Protein AF-A0A5N6QTT2-F1 (afdb_monomer)

Radius of gyration: 34.39 Å; Cα contacts (8 Å, |Δi|>4): 17; chains: 1; bounding box: 45×62×114 Å

pLDDT: mean 70.56, std 20.59, range [33.88, 98.0]

Structure (mmCIF, N/CA/C/O backbone):
data_AF-A0A5N6QTT2-F1
#
_entry.id   AF-A0A5N6QTT2-F1
#
loop_
_atom_site.group_PDB
_atom_site.id
_atom_site.type_symbol
_atom_site.label_atom_id
_atom_site.label_alt_id
_atom_site.label_comp_id
_atom_site.label_asym_id
_atom_site.label_entity_id
_atom_site.label_seq_id
_atom_site.pdbx_PDB_ins_code
_atom_site.Cartn_x
_atom_site.Cartn_y
_atom_site.Cartn_z
_atom_site.occupancy
_atom_site.B_iso_or_equiv
_atom_site.auth_seq_id
_atom_site.auth_comp_id
_atom_site.auth_asym_id
_atom_site.auth_atom_id
_atom_site.pdbx_PDB_model_num
ATOM 1 N N . MET A 1 1 ? -11.033 -33.498 66.976 1.00 39.38 1 MET A N 1
ATOM 2 C CA . MET A 1 1 ? -11.629 -33.386 65.627 1.00 39.38 1 MET A CA 1
ATOM 3 C C . MET A 1 1 ? -11.445 -31.957 65.122 1.00 39.38 1 MET A C 1
ATOM 5 O O . MET A 1 1 ? -12.351 -31.154 65.263 1.00 39.38 1 MET A O 1
ATOM 9 N N . LEU A 1 2 ? -10.260 -31.606 64.618 1.00 41.97 2 LEU A N 1
ATOM 10 C CA . LEU A 1 2 ? -9.982 -30.290 64.022 1.00 41.97 2 LEU A CA 1
ATOM 11 C C . LEU A 1 2 ? -8.971 -30.479 62.881 1.00 41.97 2 LEU A C 1
ATOM 13 O O . LEU A 1 2 ? -7.801 -30.156 63.014 1.00 41.97 2 LEU A O 1
ATOM 17 N N . GLU A 1 3 ? -9.439 -31.056 61.777 1.00 47.91 3 GLU A N 1
ATOM 18 C CA . GLU A 1 3 ? -8.685 -31.243 60.530 1.00 47.91 3 GLU A CA 1
ATOM 19 C C . GLU A 1 3 ? -9.528 -30.670 59.383 1.00 47.91 3 GLU A C 1
ATOM 21 O O . GLU A 1 3 ? -10.219 -31.397 58.679 1.00 47.91 3 GLU A O 1
ATOM 26 N N . TRP A 1 4 ? -9.547 -29.343 59.243 1.00 56.06 4 TRP A N 1
ATOM 27 C CA . TRP A 1 4 ? -9.933 -28.660 58.002 1.00 56.06 4 TRP A CA 1
ATOM 28 C C . TRP A 1 4 ? -9.525 -27.187 58.103 1.00 56.06 4 TRP A C 1
ATOM 30 O O . TRP A 1 4 ? -10.094 -26.474 58.921 1.00 56.06 4 TRP A O 1
ATOM 40 N N . CYS A 1 5 ? -8.550 -26.747 57.289 1.00 54.75 5 CYS A N 1
ATOM 41 C CA . CYS A 1 5 ? -8.407 -25.373 56.734 1.00 54.75 5 CYS A CA 1
ATOM 42 C C . CYS A 1 5 ? -6.963 -24.926 56.402 1.00 54.75 5 CYS A C 1
ATOM 44 O O . CYS A 1 5 ? -6.676 -23.731 56.426 1.00 54.75 5 CYS A O 1
ATOM 46 N N . LEU A 1 6 ? -6.041 -25.814 56.005 1.00 51.00 6 LEU A N 1
ATOM 47 C CA . LEU A 1 6 ? -4.681 -25.393 55.593 1.00 51.00 6 LEU A CA 1
ATOM 48 C C . LEU A 1 6 ? -4.250 -25.853 54.183 1.00 51.00 6 LEU A C 1
ATOM 50 O O . LEU A 1 6 ? -3.061 -25.960 53.902 1.00 51.00 6 LEU A O 1
ATOM 54 N N . GLY A 1 7 ? -5.197 -26.067 53.258 1.00 58.69 7 GLY A N 1
ATOM 55 C CA . GLY A 1 7 ? -4.914 -26.691 51.951 1.00 58.69 7 GLY A CA 1
ATOM 56 C C . GLY A 1 7 ? -5.012 -25.834 50.675 1.00 58.69 7 GLY A C 1
ATOM 57 O O . GLY A 1 7 ? -4.595 -26.305 49.627 1.00 58.69 7 GLY A O 1
ATOM 58 N N . ALA A 1 8 ? -5.537 -24.600 50.690 1.00 55.19 8 ALA A N 1
ATOM 59 C CA . ALA A 1 8 ? -5.948 -23.930 49.431 1.00 55.19 8 ALA A CA 1
ATOM 60 C C . ALA A 1 8 ? -5.122 -22.695 48.998 1.00 55.19 8 ALA A C 1
ATOM 62 O O . ALA A 1 8 ? -5.264 -22.216 47.870 1.00 55.19 8 ALA A O 1
ATOM 63 N N . ARG A 1 9 ? -4.261 -22.142 49.866 1.00 54.34 9 ARG A N 1
ATOM 64 C CA . ARG A 1 9 ? -3.469 -20.930 49.545 1.00 54.34 9 ARG A CA 1
ATOM 65 C C . ARG A 1 9 ? -2.069 -21.234 48.995 1.00 54.34 9 ARG A C 1
ATOM 67 O O . ARG A 1 9 ? -1.580 -20.479 48.162 1.00 54.34 9 ARG A O 1
ATOM 74 N N . ARG A 1 10 ? -1.459 -22.361 49.384 1.00 54.22 10 ARG A N 1
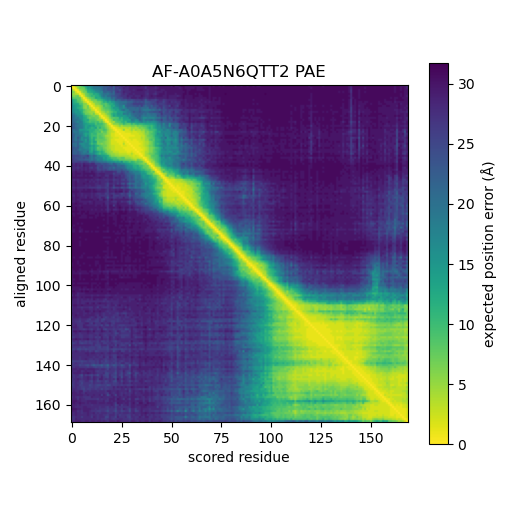ATOM 75 C CA . ARG A 1 10 ? -0.087 -22.732 48.977 1.00 54.22 10 ARG A CA 1
ATOM 76 C C . ARG A 1 10 ? 0.022 -23.214 47.521 1.00 54.22 10 ARG A C 1
ATOM 78 O O . ARG A 1 10 ? 1.033 -22.954 46.880 1.00 54.22 10 ARG A O 1
ATOM 85 N N . LEU A 1 11 ? -1.032 -23.809 46.953 1.00 53.88 11 LEU A N 1
ATOM 86 C CA . LEU A 1 11 ? -1.026 -24.295 45.562 1.00 53.88 11 LEU A CA 1
ATOM 87 C C . LEU A 1 11 ? -0.927 -23.175 44.508 1.00 53.88 11 LEU A C 1
ATOM 89 O O . LEU A 1 11 ? -0.248 -23.343 43.499 1.00 53.88 11 LEU A O 1
ATOM 93 N N . ARG A 1 12 ? -1.522 -21.999 44.754 1.00 57.84 12 ARG A N 1
ATOM 94 C CA . ARG A 1 12 ? -1.483 -20.872 43.798 1.00 57.84 12 ARG A CA 1
ATOM 95 C C . ARG A 1 12 ? -0.109 -20.203 43.688 1.00 57.84 12 ARG A C 1
ATOM 97 O O . ARG A 1 12 ? 0.222 -19.670 42.632 1.00 57.84 12 ARG A O 1
ATOM 104 N N . GLN A 1 13 ? 0.702 -20.241 44.747 1.00 56.16 13 GLN A N 1
ATOM 105 C CA . GLN A 1 13 ? 2.081 -19.739 44.707 1.00 56.16 13 GLN A CA 1
ATOM 106 C C . GLN A 1 13 ? 3.030 -20.712 43.993 1.00 56.16 13 GLN A C 1
ATOM 108 O O . GLN A 1 13 ? 3.893 -20.263 43.244 1.00 56.16 13 GLN A O 1
ATOM 113 N N . ILE A 1 14 ? 2.821 -22.024 44.150 1.00 56.72 14 ILE A N 1
ATOM 114 C CA . ILE A 1 14 ? 3.634 -23.071 43.504 1.00 56.72 14 ILE A CA 1
ATOM 115 C C . ILE A 1 14 ? 3.408 -23.101 41.980 1.00 56.72 14 ILE A C 1
ATOM 117 O O . ILE A 1 14 ? 4.336 -23.344 41.212 1.00 56.72 14 ILE A O 1
ATOM 121 N N . GLN A 1 15 ? 2.204 -22.762 41.514 1.00 56.62 15 GLN A N 1
ATOM 122 C CA . GLN A 1 15 ? 1.884 -22.739 40.083 1.00 56.62 15 GLN A CA 1
ATOM 123 C C . GLN A 1 15 ? 2.662 -21.657 39.300 1.00 56.62 15 GLN A C 1
ATOM 125 O O . GLN A 1 15 ? 3.018 -21.871 38.144 1.00 56.62 15 GLN A O 1
ATOM 130 N N . ARG A 1 16 ? 2.996 -20.513 39.921 1.00 55.38 16 ARG A N 1
ATOM 131 C CA . ARG A 1 16 ? 3.759 -19.430 39.261 1.00 55.38 16 ARG A CA 1
ATOM 132 C C . ARG A 1 16 ? 5.255 -19.740 39.138 1.00 55.38 16 ARG A C 1
ATOM 134 O O . ARG A 1 16 ? 5.882 -19.330 38.165 1.00 55.38 16 ARG A O 1
ATOM 141 N N . THR A 1 17 ? 5.830 -20.479 40.086 1.00 50.75 17 THR A N 1
ATOM 142 C CA . THR A 1 17 ? 7.234 -20.926 40.030 1.00 50.75 17 THR A CA 1
ATOM 143 C C . THR A 1 17 ? 7.426 -22.161 39.144 1.00 50.75 17 THR A C 1
ATOM 145 O O . THR A 1 17 ? 8.484 -22.298 38.530 1.00 50.75 17 THR A O 1
ATOM 148 N N . ALA A 1 18 ? 6.398 -23.003 38.985 1.00 55.44 18 ALA A N 1
ATOM 149 C CA . ALA A 1 18 ? 6.426 -24.163 38.090 1.00 55.44 18 ALA A CA 1
ATOM 150 C C . ALA A 1 18 ? 6.485 -23.781 36.594 1.00 55.44 18 ALA A C 1
ATOM 152 O O . ALA A 1 18 ? 7.203 -24.425 35.830 1.00 55.44 18 ALA A O 1
ATOM 153 N N . CYS A 1 19 ? 5.824 -22.697 36.167 1.00 57.94 19 CYS A N 1
ATOM 154 C CA . CYS A 1 19 ? 5.893 -22.234 34.770 1.00 57.94 19 CYS A CA 1
ATOM 155 C C . CYS A 1 19 ? 7.266 -21.649 34.391 1.00 57.94 19 CYS A C 1
ATOM 157 O O . CYS A 1 19 ? 7.717 -21.793 33.258 1.00 57.94 19 CYS A O 1
ATOM 159 N N . ARG A 1 20 ? 7.964 -21.008 35.341 1.00 65.06 20 ARG A N 1
ATOM 160 C CA . ARG A 1 20 ? 9.306 -20.468 35.082 1.00 65.06 20 ARG A CA 1
ATOM 161 C C . ARG A 1 20 ? 10.324 -21.593 34.921 1.00 65.06 20 ARG A C 1
ATOM 163 O O . ARG A 1 20 ? 11.099 -21.564 33.978 1.00 65.06 20 ARG A O 1
ATOM 170 N N . ASN A 1 21 ? 10.285 -22.609 35.781 1.00 66.38 21 ASN A N 1
ATOM 171 C CA . ASN A 1 21 ? 11.228 -23.723 35.684 1.00 66.38 21 ASN A CA 1
ATOM 172 C C . ASN A 1 21 ? 10.946 -24.617 34.467 1.00 66.38 21 ASN A C 1
ATOM 174 O O . ASN A 1 21 ? 11.890 -25.058 33.822 1.00 66.38 21 ASN A O 1
ATOM 178 N N . THR A 1 22 ? 9.680 -24.837 34.096 1.00 73.44 22 THR A N 1
ATOM 179 C CA . THR A 1 22 ? 9.330 -25.637 32.904 1.00 73.44 22 THR A CA 1
ATOM 180 C C . THR A 1 22 ? 9.843 -25.019 31.606 1.00 73.44 22 THR A C 1
ATOM 182 O O . THR A 1 22 ? 10.357 -25.756 30.773 1.00 73.44 22 THR A O 1
ATOM 185 N N . LEU A 1 23 ? 9.812 -23.691 31.447 1.00 82.38 23 LEU A N 1
ATOM 186 C CA . LEU A 1 23 ? 10.387 -23.026 30.270 1.00 82.38 23 LEU A CA 1
ATOM 187 C C . LEU A 1 23 ? 11.912 -23.232 30.171 1.00 82.38 23 LEU A C 1
ATOM 189 O O . LEU A 1 23 ? 12.435 -23.495 29.090 1.00 82.38 23 LEU A O 1
ATOM 193 N N . TRP A 1 24 ? 12.621 -23.162 31.302 1.00 89.00 24 TRP A N 1
ATOM 194 C CA . TRP A 1 24 ? 14.063 -23.427 31.358 1.00 89.00 24 TRP A CA 1
ATOM 195 C C . TRP A 1 24 ? 14.384 -24.895 31.057 1.00 89.00 24 TRP A C 1
ATOM 197 O O . TRP A 1 24 ? 15.301 -25.163 30.286 1.00 89.00 24 TRP A O 1
ATOM 207 N N . PHE A 1 25 ? 13.599 -25.837 31.590 1.00 87.94 25 PHE A N 1
ATOM 208 C CA . PHE A 1 25 ? 13.739 -27.261 31.273 1.00 87.94 25 PHE A CA 1
ATOM 209 C C . PHE A 1 25 ? 13.443 -27.565 29.799 1.00 87.94 25 PHE A C 1
ATOM 211 O O . PHE A 1 25 ? 14.189 -28.323 29.188 1.00 87.94 25 PHE A O 1
ATOM 218 N N . LEU A 1 26 ? 12.411 -26.957 29.203 1.00 87.81 26 LEU A N 1
ATOM 219 C CA . LEU A 1 26 ? 12.088 -27.127 27.780 1.00 87.81 26 LEU A CA 1
ATOM 220 C C . LEU A 1 26 ? 13.177 -26.543 26.874 1.00 87.81 26 LEU A C 1
ATOM 222 O O . LEU A 1 26 ? 13.533 -27.164 25.878 1.00 87.81 26 LEU A O 1
ATOM 226 N N . SER A 1 27 ? 13.746 -25.393 27.240 1.00 84.06 27 SER A N 1
ATOM 227 C CA . SER A 1 27 ? 14.872 -24.784 26.522 1.00 84.06 27 SER A CA 1
ATOM 228 C C . SER A 1 27 ? 16.142 -25.645 26.601 1.00 84.06 27 SER A C 1
ATOM 230 O O . SER A 1 27 ? 16.788 -25.904 25.584 1.00 84.06 27 SER A O 1
ATOM 232 N N . LEU A 1 28 ? 16.466 -26.174 27.788 1.00 89.44 28 LEU A N 1
ATOM 233 C CA . LEU A 1 28 ? 17.574 -27.120 27.979 1.00 89.44 28 LEU A CA 1
ATOM 234 C C . LEU A 1 28 ? 17.359 -28.445 27.232 1.00 89.44 28 LEU A C 1
ATOM 236 O O . LEU A 1 28 ? 18.300 -28.991 26.665 1.00 89.44 28 LEU A O 1
ATOM 240 N N . LEU A 1 29 ? 16.128 -28.958 27.186 1.00 88.81 29 LEU A N 1
ATOM 241 C CA . LEU A 1 29 ? 15.802 -30.171 26.438 1.00 88.81 29 LEU A CA 1
ATOM 242 C C . LEU A 1 29 ? 15.889 -29.937 24.925 1.00 88.81 29 LEU A C 1
ATOM 244 O O . LEU A 1 29 ? 16.469 -30.759 24.225 1.00 88.81 29 LEU A O 1
ATOM 248 N N . LEU A 1 30 ? 15.378 -28.810 24.421 1.00 85.94 30 LEU A N 1
ATOM 249 C CA . LEU A 1 30 ? 15.463 -28.450 23.003 1.00 85.94 30 LEU A CA 1
ATOM 250 C C . LEU A 1 30 ? 16.922 -28.301 22.565 1.00 85.94 30 LEU A C 1
ATOM 252 O O . LEU A 1 30 ? 17.322 -28.857 21.548 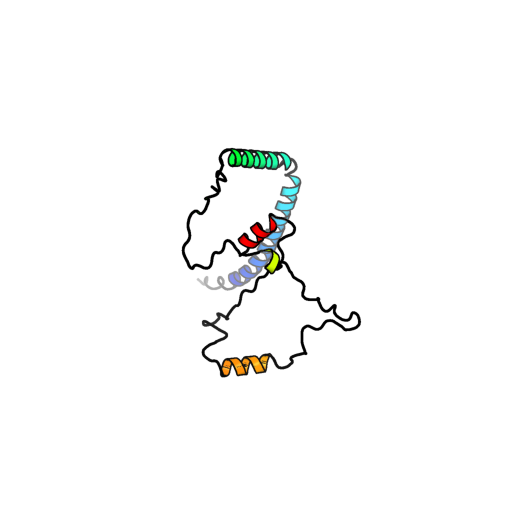1.00 85.94 30 LEU A O 1
ATOM 256 N N . THR A 1 31 ? 17.736 -27.604 23.357 1.00 87.88 31 THR A N 1
ATOM 257 C CA . THR A 1 31 ? 19.171 -27.466 23.083 1.00 87.88 31 THR A CA 1
ATOM 258 C C . THR A 1 31 ? 19.898 -28.803 23.163 1.00 87.88 31 THR A C 1
ATOM 260 O O . THR A 1 31 ? 20.704 -29.080 22.284 1.00 87.88 31 THR A O 1
ATOM 263 N N . PHE A 1 32 ? 19.581 -29.673 24.127 1.00 87.88 32 PHE A N 1
ATOM 264 C CA . PHE A 1 32 ? 20.162 -31.016 24.200 1.00 87.88 32 PHE A CA 1
ATOM 265 C C . PHE A 1 32 ? 19.736 -31.908 23.026 1.00 87.88 32 PHE A C 1
ATOM 267 O O . PHE A 1 32 ? 20.566 -32.646 22.509 1.00 87.88 32 PHE A O 1
ATOM 274 N N . VAL A 1 33 ? 18.483 -31.822 22.566 1.00 83.75 33 VAL A N 1
ATOM 275 C CA . VAL A 1 33 ? 17.980 -32.540 21.380 1.00 83.75 33 VAL A CA 1
ATOM 276 C C . VAL A 1 33 ? 18.617 -32.009 20.101 1.00 83.75 33 VAL A C 1
ATOM 278 O O . VAL A 1 33 ? 18.953 -32.808 19.238 1.00 83.75 33 VAL A O 1
ATOM 281 N N . VAL A 1 34 ? 18.846 -30.700 19.977 1.00 82.44 34 VAL A N 1
ATOM 282 C CA . VAL A 1 34 ? 19.575 -30.123 18.837 1.00 82.44 34 VAL A CA 1
ATOM 283 C C . VAL A 1 34 ? 21.047 -30.535 18.879 1.00 82.44 34 VAL A C 1
ATOM 285 O O . VAL A 1 34 ? 21.558 -30.978 17.861 1.00 82.44 34 VAL A O 1
ATOM 288 N N . LEU A 1 35 ? 21.714 -30.487 20.038 1.00 74.06 35 LEU A N 1
ATOM 289 C CA . LEU A 1 35 ? 23.110 -30.925 20.180 1.00 74.06 35 LEU A CA 1
ATOM 290 C C . LEU A 1 35 ? 23.275 -32.438 19.981 1.00 74.06 35 LEU A C 1
ATOM 292 O O . LEU A 1 35 ? 24.266 -32.886 19.421 1.00 74.06 35 LEU A O 1
ATOM 296 N N . ARG A 1 36 ? 22.317 -33.247 20.441 1.00 69.50 36 ARG A N 1
ATOM 297 C CA . ARG A 1 36 ? 22.304 -34.695 20.192 1.00 69.50 36 ARG A CA 1
ATOM 298 C C . ARG A 1 36 ? 21.918 -35.009 18.753 1.00 69.50 36 ARG A C 1
ATOM 300 O O . ARG A 1 36 ? 22.534 -35.879 18.162 1.00 69.50 36 ARG A O 1
ATOM 307 N N . GLY A 1 37 ? 20.974 -34.278 18.173 1.00 61.44 37 GLY A N 1
ATOM 308 C CA . GLY A 1 37 ? 20.561 -34.408 16.777 1.00 61.44 37 GLY A CA 1
ATOM 309 C C . GLY A 1 37 ? 21.661 -34.012 15.795 1.00 61.44 37 GLY A C 1
ATOM 310 O O . GLY A 1 37 ? 21.782 -34.637 14.750 1.00 61.44 37 GLY A O 1
ATOM 311 N N . THR A 1 38 ? 22.519 -33.048 16.137 1.00 60.25 38 THR A N 1
ATOM 312 C CA . THR A 1 38 ? 23.694 -32.697 15.322 1.00 60.25 38 THR A CA 1
ATOM 313 C C . THR A 1 38 ? 24.867 -33.661 15.499 1.00 60.25 38 THR A C 1
ATOM 315 O O . THR A 1 38 ? 25.732 -33.707 14.628 1.00 60.25 38 THR A O 1
ATOM 318 N N . ILE A 1 39 ? 24.898 -34.453 16.578 1.00 58.16 39 ILE A N 1
ATOM 319 C CA . ILE A 1 39 ? 25.968 -35.429 16.850 1.00 58.16 39 ILE A CA 1
ATOM 320 C C . ILE A 1 39 ? 25.577 -36.859 16.409 1.00 58.16 39 ILE A C 1
ATOM 322 O O . ILE A 1 39 ? 26.457 -37.610 15.998 1.00 58.16 39 ILE A O 1
ATOM 326 N N . ASP A 1 40 ? 24.285 -37.220 16.389 1.00 49.50 40 ASP A N 1
ATOM 327 C CA . ASP A 1 40 ? 23.779 -38.520 15.888 1.00 49.50 40 ASP A CA 1
ATOM 328 C C . ASP A 1 40 ? 23.302 -38.492 14.419 1.00 49.50 40 ASP A C 1
ATOM 330 O O . ASP A 1 40 ? 23.003 -39.533 13.836 1.00 49.50 40 ASP A O 1
ATOM 334 N N . ALA A 1 41 ? 23.293 -37.327 13.759 1.00 50.06 41 ALA A N 1
ATOM 335 C CA . ALA A 1 41 ? 23.064 -37.216 12.311 1.00 50.06 41 ALA A CA 1
ATOM 336 C C . ALA A 1 41 ? 24.340 -37.432 11.469 1.00 50.06 41 ALA A C 1
ATOM 338 O O . ALA A 1 41 ? 24.389 -37.062 10.299 1.00 50.06 41 ALA A O 1
ATOM 339 N N . GLY A 1 42 ? 25.363 -38.100 12.016 1.00 48.25 42 GLY A N 1
ATOM 340 C CA . GLY A 1 42 ? 26.577 -38.494 11.285 1.00 48.25 42 GLY A CA 1
ATOM 341 C C . GLY A 1 42 ? 26.357 -39.521 10.160 1.00 48.25 42 GLY A C 1
ATOM 342 O O . GLY A 1 42 ? 27.325 -39.989 9.562 1.00 48.25 42 GLY A O 1
ATOM 343 N N . LYS A 1 43 ? 25.102 -39.900 9.867 1.00 55.50 43 LYS A N 1
ATOM 344 C CA . LYS A 1 43 ? 24.736 -40.793 8.757 1.00 55.50 43 LYS A CA 1
ATOM 345 C C . LYS A 1 43 ? 23.292 -40.604 8.265 1.00 55.50 43 LYS A C 1
ATOM 347 O O . LYS A 1 43 ? 22.624 -41.581 7.939 1.00 55.50 43 LYS A O 1
ATOM 352 N N . PHE A 1 44 ? 22.799 -39.365 8.217 1.00 45.88 44 PHE A N 1
ATOM 353 C CA . PHE A 1 44 ? 21.485 -39.050 7.645 1.00 45.88 44 PHE A CA 1
ATOM 354 C C . PHE A 1 44 ? 21.604 -37.967 6.568 1.00 45.88 44 PHE A C 1
ATOM 356 O O . PHE A 1 44 ? 21.877 -36.810 6.865 1.00 45.88 44 PHE A O 1
ATOM 363 N N . GLY A 1 45 ? 21.373 -38.380 5.319 1.00 46.09 45 GLY A N 1
ATOM 364 C CA . GLY A 1 45 ? 21.044 -37.500 4.199 1.00 46.09 45 GLY A CA 1
ATOM 365 C C . GLY A 1 45 ? 22.235 -36.896 3.464 1.00 46.09 45 GLY A C 1
ATOM 366 O O . GLY A 1 45 ? 22.533 -35.719 3.627 1.00 46.09 45 GLY A O 1
ATOM 367 N N . THR A 1 46 ? 22.876 -37.663 2.580 1.00 47.12 46 THR A N 1
ATOM 368 C CA . THR A 1 46 ? 23.613 -37.081 1.448 1.00 47.12 46 THR A CA 1
ATOM 369 C C . THR A 1 46 ? 22.641 -36.221 0.632 1.00 47.12 46 THR A C 1
ATOM 371 O O . THR A 1 46 ? 21.731 -36.791 0.023 1.00 47.12 46 THR A O 1
ATOM 374 N N . PRO A 1 47 ? 22.816 -34.886 0.574 1.00 57.94 47 PRO A N 1
ATOM 375 C CA . PRO A 1 47 ? 21.882 -33.994 -0.114 1.00 57.94 47 PRO A CA 1
ATOM 376 C C . PRO A 1 47 ? 21.721 -34.358 -1.594 1.00 57.94 47 PRO A C 1
ATOM 378 O O . PRO A 1 47 ? 20.655 -34.200 -2.175 1.00 57.94 47 PRO A O 1
ATOM 381 N N . GLU A 1 48 ? 22.770 -34.909 -2.210 1.00 56.03 48 GLU A N 1
ATOM 382 C CA . GLU A 1 48 ? 22.768 -35.244 -3.632 1.00 56.03 48 GLU A CA 1
ATOM 383 C C . GLU A 1 48 ? 21.780 -36.344 -4.024 1.00 56.03 48 GLU A C 1
ATOM 385 O O . GLU A 1 48 ? 21.245 -36.295 -5.130 1.00 56.03 48 GLU A O 1
ATOM 390 N N . GLN A 1 49 ? 21.522 -37.341 -3.171 1.00 56.25 49 GLN A N 1
ATOM 391 C CA . GLN A 1 49 ? 20.562 -38.395 -3.520 1.00 56.25 49 GLN A CA 1
ATOM 392 C C . GLN A 1 49 ? 19.131 -37.857 -3.531 1.00 56.25 49 GLN A C 1
ATOM 394 O O . GLN A 1 49 ? 18.397 -38.140 -4.475 1.00 56.25 49 GLN A O 1
ATOM 399 N N . ASP A 1 50 ? 18.796 -37.006 -2.562 1.00 58.16 50 ASP A N 1
ATOM 400 C CA . ASP A 1 50 ? 17.481 -36.373 -2.453 1.00 58.16 50 ASP A CA 1
ATOM 401 C C . ASP A 1 50 ? 17.251 -35.398 -3.623 1.00 58.16 50 ASP A C 1
ATOM 403 O O . ASP A 1 50 ? 16.235 -35.453 -4.316 1.00 58.16 50 ASP A O 1
ATOM 407 N N . PHE A 1 51 ? 18.265 -34.598 -3.986 1.00 65.50 51 PHE A N 1
ATOM 408 C CA . PHE A 1 51 ? 18.200 -33.759 -5.189 1.00 65.50 51 PHE A CA 1
ATOM 409 C C . PHE A 1 51 ? 18.068 -34.572 -6.483 1.00 65.50 51 PHE A C 1
ATOM 411 O O . PHE A 1 51 ? 17.334 -34.166 -7.387 1.00 65.50 51 PHE A O 1
ATOM 418 N N . ASN A 1 52 ? 18.747 -35.716 -6.599 1.00 64.75 52 ASN A N 1
ATOM 419 C CA . ASN A 1 52 ? 18.642 -36.577 -7.778 1.00 64.75 52 ASN A CA 1
ATOM 420 C C . ASN A 1 52 ? 17.274 -37.269 -7.881 1.00 64.75 52 ASN A C 1
ATOM 422 O O . ASN A 1 52 ? 16.765 -37.454 -8.991 1.00 64.75 52 ASN A O 1
ATOM 426 N N . GLU A 1 53 ? 16.659 -37.619 -6.754 1.00 66.69 53 GLU A N 1
ATOM 427 C CA . GLU A 1 53 ? 15.317 -38.202 -6.699 1.00 66.69 53 GLU A CA 1
ATOM 428 C C . GLU A 1 53 ? 14.241 -37.160 -7.044 1.00 66.69 53 GLU A C 1
ATOM 430 O O . GLU A 1 53 ? 13.401 -37.408 -7.917 1.00 66.69 53 GLU A O 1
ATOM 435 N N . ILE A 1 54 ? 14.366 -35.939 -6.509 1.00 65.69 54 ILE A N 1
ATOM 436 C CA . ILE A 1 54 ? 13.548 -34.775 -6.890 1.00 65.69 54 ILE A CA 1
ATOM 437 C C . ILE A 1 54 ? 13.682 -34.485 -8.394 1.00 65.69 54 ILE A C 1
ATOM 439 O O . ILE A 1 54 ? 12.684 -34.261 -9.088 1.00 65.69 54 ILE A O 1
ATOM 443 N N . ARG A 1 55 ? 14.904 -34.542 -8.941 1.00 63.88 55 ARG A N 1
ATOM 444 C CA . ARG A 1 55 ? 15.161 -34.304 -10.371 1.00 63.88 55 ARG A CA 1
ATOM 445 C C . ARG A 1 55 ? 14.540 -35.387 -11.255 1.00 63.88 55 ARG A C 1
ATOM 447 O O . ARG A 1 55 ? 13.960 -35.058 -12.289 1.00 63.88 55 ARG A O 1
ATOM 454 N N . LYS A 1 56 ? 14.600 -36.660 -10.847 1.00 65.88 56 LYS A N 1
ATOM 455 C CA . LYS A 1 56 ? 13.922 -37.763 -11.554 1.00 65.88 56 LYS A CA 1
ATOM 456 C C . LYS A 1 56 ? 12.405 -37.589 -11.554 1.00 65.88 56 LYS A C 1
ATOM 458 O O . LYS A 1 56 ? 11.790 -37.763 -12.606 1.00 65.88 56 LYS A O 1
ATOM 463 N N . HIS A 1 57 ? 11.815 -37.190 -10.428 1.00 66.50 57 HIS A N 1
ATOM 464 C CA . HIS A 1 57 ? 10.372 -36.955 -10.327 1.00 66.50 57 HIS A CA 1
ATOM 465 C C . HIS A 1 57 ? 9.902 -35.796 -11.219 1.00 66.50 57 HIS A C 1
ATOM 467 O O . HIS A 1 57 ? 8.849 -35.890 -11.853 1.00 66.50 57 HIS A O 1
ATOM 473 N N . LEU A 1 58 ? 10.706 -34.733 -11.327 1.00 61.47 58 LEU A N 1
ATOM 474 C CA . LEU A 1 58 ? 10.416 -33.578 -12.179 1.00 61.47 58 LEU A CA 1
ATOM 475 C C . LEU A 1 58 ? 10.546 -33.895 -13.679 1.00 61.47 58 LEU A C 1
ATOM 477 O O . LEU A 1 58 ? 9.774 -33.390 -14.488 1.00 61.47 58 LEU A O 1
ATOM 481 N N . ILE A 1 59 ? 11.504 -34.739 -14.074 1.00 60.41 59 ILE A N 1
ATOM 482 C CA . ILE A 1 59 ? 11.665 -35.159 -15.478 1.00 60.41 59 ILE A CA 1
ATOM 483 C C . ILE A 1 59 ? 10.524 -36.099 -15.892 1.00 60.41 59 ILE A C 1
ATOM 485 O O . ILE A 1 59 ? 10.004 -35.982 -17.002 1.00 60.41 59 ILE A O 1
ATOM 489 N N . HIS A 1 60 ? 10.079 -36.982 -14.992 1.00 54.88 60 HIS A N 1
ATOM 490 C CA . HIS A 1 60 ? 8.968 -37.896 -15.266 1.00 54.88 60 HIS A CA 1
ATOM 491 C C . HIS A 1 60 ? 7.623 -37.162 -15.394 1.00 54.88 60 HIS A C 1
ATOM 493 O O . HIS A 1 60 ? 6.806 -37.512 -16.246 1.00 54.88 60 HIS A O 1
ATOM 499 N N . SER A 1 61 ? 7.402 -36.106 -14.601 1.00 53.75 61 SER A N 1
ATOM 500 C CA . SER A 1 61 ? 6.214 -35.252 -14.730 1.00 53.75 61 SER A CA 1
ATOM 501 C C . SER A 1 61 ? 6.268 -34.360 -15.974 1.00 53.75 61 SER A C 1
ATOM 503 O O . SER A 1 61 ? 5.234 -34.142 -16.608 1.00 53.75 61 SER A O 1
ATOM 505 N N . ARG A 1 62 ? 7.464 -33.930 -16.403 1.00 48.66 62 ARG A N 1
ATOM 506 C CA . ARG A 1 62 ? 7.652 -33.222 -17.682 1.00 48.66 62 ARG A CA 1
ATOM 507 C C . ARG A 1 62 ? 7.409 -34.109 -18.905 1.00 48.66 62 ARG A C 1
ATOM 509 O O . ARG A 1 62 ? 6.923 -33.607 -19.909 1.00 48.66 62 ARG A O 1
ATOM 516 N N . GLY A 1 63 ? 7.674 -35.413 -18.810 1.00 44.72 63 GLY A N 1
ATOM 517 C CA . GLY A 1 63 ? 7.426 -36.380 -19.888 1.00 44.72 63 GLY A CA 1
ATOM 518 C C . GLY A 1 63 ? 5.947 -36.686 -20.160 1.00 44.72 63 GLY A C 1
ATOM 519 O O . GLY A 1 63 ? 5.638 -37.294 -21.180 1.00 44.72 63 GLY A O 1
ATOM 520 N N . ARG A 1 64 ? 5.027 -36.265 -19.278 1.00 39.66 64 ARG A N 1
ATOM 521 C CA . ARG A 1 64 ? 3.574 -36.436 -19.466 1.00 39.66 64 ARG A CA 1
ATOM 522 C C . ARG A 1 64 ? 2.861 -35.149 -19.909 1.00 39.66 64 ARG A C 1
ATOM 524 O O . ARG A 1 64 ? 1.689 -35.208 -20.262 1.00 39.66 64 ARG A O 1
ATOM 531 N N . CYS A 1 65 ? 3.562 -34.013 -19.957 1.00 37.66 65 CYS A N 1
ATOM 532 C CA . CYS A 1 65 ? 3.061 -32.788 -20.584 1.00 37.66 65 CYS A CA 1
ATOM 533 C C . CYS A 1 65 ? 3.453 -32.794 -22.066 1.00 37.66 65 CYS A C 1
ATOM 535 O O . CYS A 1 65 ? 4.349 -32.082 -22.517 1.00 37.66 65 CYS A O 1
ATOM 537 N N . VAL A 1 66 ? 2.789 -33.681 -22.801 1.00 40.91 66 VAL A N 1
ATOM 538 C CA . VAL A 1 66 ? 2.704 -33.633 -24.256 1.00 40.91 66 VAL A CA 1
ATOM 539 C C . VAL A 1 66 ? 1.945 -32.351 -24.612 1.00 40.91 66 VAL A C 1
ATOM 541 O O . VAL A 1 66 ? 0.734 -32.270 -24.456 1.00 40.91 66 VAL A O 1
ATOM 544 N N . GLU A 1 67 ? 2.717 -31.332 -24.980 1.00 44.72 67 GLU A N 1
ATOM 545 C CA . GLU A 1 67 ? 2.439 -30.372 -26.052 1.00 44.72 67 GLU A CA 1
ATOM 546 C C . GLU A 1 67 ? 1.051 -29.705 -26.101 1.00 44.72 67 GLU A C 1
ATOM 548 O O . GLU A 1 67 ? 0.115 -30.241 -26.692 1.00 44.72 67 GLU A O 1
ATOM 553 N N . PRO A 1 68 ? 0.925 -28.438 -25.669 1.00 39.56 68 PRO A N 1
ATOM 554 C CA . PRO A 1 68 ? 0.038 -27.516 -26.347 1.00 39.56 68 PRO A CA 1
ATOM 555 C C . PRO A 1 68 ? 0.774 -26.988 -27.581 1.00 39.56 68 PRO A C 1
ATOM 557 O O . PRO A 1 68 ? 1.492 -25.994 -27.548 1.00 39.56 68 PRO A O 1
ATOM 560 N N . ARG A 1 69 ? 0.610 -27.740 -28.664 1.00 33.88 69 ARG A N 1
ATOM 561 C CA . ARG A 1 69 ? 0.617 -27.319 -30.064 1.00 33.88 69 ARG A CA 1
ATOM 562 C C . ARG A 1 69 ? 0.462 -25.792 -30.220 1.00 33.88 69 ARG A C 1
ATOM 564 O O . ARG A 1 69 ? -0.654 -25.281 -30.186 1.00 33.88 69 ARG A O 1
ATOM 571 N N . CYS A 1 70 ? 1.565 -25.069 -30.416 1.00 42.47 70 CYS A N 1
ATOM 572 C CA . CYS A 1 70 ? 1.531 -23.694 -30.917 1.00 42.47 70 CYS A CA 1
ATOM 573 C C . CYS A 1 70 ? 1.110 -23.738 -32.392 1.00 42.47 70 CYS A C 1
ATOM 575 O O . CYS A 1 70 ? 1.954 -23.820 -33.279 1.00 42.47 70 CYS A O 1
ATOM 577 N N . VAL A 1 71 ? -0.195 -23.739 -32.657 1.00 35.59 71 VAL A N 1
ATOM 578 C CA . VAL A 1 71 ? -0.755 -23.448 -33.983 1.00 35.59 71 VAL A CA 1
ATOM 579 C C . V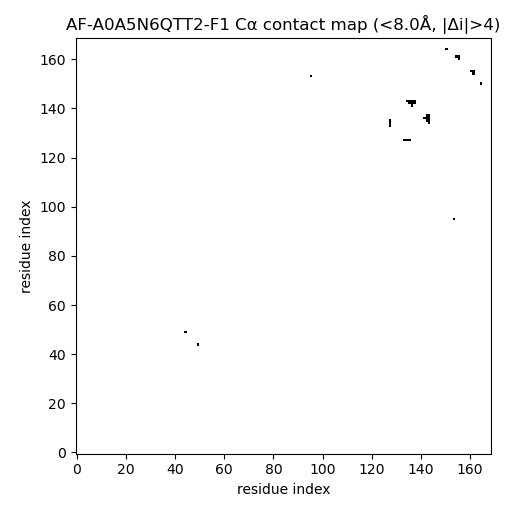AL A 1 71 ? -1.480 -22.118 -33.857 1.00 35.59 71 VAL A C 1
ATOM 581 O O . VAL A 1 71 ? -2.630 -22.060 -33.435 1.00 35.59 71 VAL A O 1
ATOM 584 N N . LEU A 1 72 ? -0.760 -21.044 -34.166 1.00 34.22 72 LEU A N 1
ATOM 585 C CA . LEU A 1 72 ? -1.375 -19.806 -34.622 1.00 34.22 72 LEU A CA 1
ATOM 586 C C . LEU A 1 72 ? -1.472 -19.941 -36.139 1.00 34.22 72 LEU A C 1
ATOM 588 O O . LEU A 1 72 ? -0.478 -19.843 -36.852 1.00 34.22 72 LEU A O 1
ATOM 592 N N . GLU A 1 73 ? -2.668 -20.296 -36.592 1.00 37.66 73 GLU A N 1
ATOM 593 C CA . GLU A 1 73 ? -3.067 -20.249 -37.990 1.00 37.66 73 GLU A CA 1
ATOM 594 C C . GLU A 1 73 ? -3.118 -18.777 -38.415 1.00 37.66 73 GLU A C 1
ATOM 596 O O . GLU A 1 73 ? -3.861 -17.979 -37.842 1.00 37.66 73 GLU A O 1
ATOM 601 N N . GLU A 1 74 ? -2.271 -18.401 -39.372 1.00 41.88 74 GLU A N 1
ATOM 602 C CA . GLU A 1 74 ? -2.314 -17.095 -40.021 1.00 41.88 74 GLU A CA 1
ATOM 603 C C . GLU A 1 74 ? -3.533 -17.079 -40.951 1.00 41.88 74 GLU A C 1
ATOM 605 O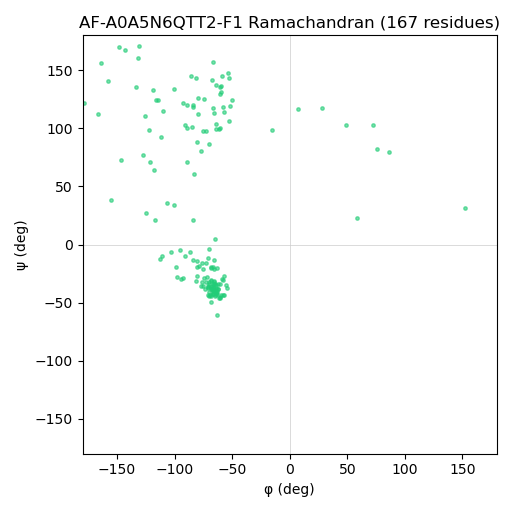 O . GLU A 1 74 ? -3.511 -17.625 -42.054 1.00 41.88 74 GLU A O 1
ATOM 610 N N . VAL A 1 75 ? -4.637 -16.510 -40.468 1.00 36.88 75 VAL A N 1
ATOM 611 C CA . VAL A 1 75 ? -5.838 -16.282 -41.275 1.00 36.88 75 VAL A CA 1
ATOM 612 C C . VAL A 1 75 ? -5.606 -15.028 -42.118 1.00 36.88 75 VAL A C 1
ATOM 614 O O . VAL A 1 75 ? -5.525 -13.923 -41.582 1.00 36.88 75 VAL A O 1
ATOM 617 N N . GLN A 1 76 ? -5.500 -15.200 -43.439 1.00 41.69 76 GLN A N 1
ATOM 618 C CA . GLN A 1 76 ? -5.586 -14.095 -44.399 1.00 41.69 76 GLN A CA 1
ATOM 619 C C . GLN A 1 76 ? -6.953 -13.398 -44.273 1.00 41.69 76 GLN A C 1
ATOM 621 O O . GLN A 1 76 ? -7.976 -14.086 -44.297 1.00 41.69 76 GLN A O 1
ATOM 626 N N . PRO A 1 77 ? -7.011 -12.057 -44.185 1.00 35.25 77 PRO A N 1
ATOM 627 C CA . PRO A 1 77 ? -8.266 -11.334 -44.300 1.00 35.25 77 PRO A CA 1
ATOM 628 C C . PRO A 1 77 ? -8.524 -10.952 -45.762 1.00 35.25 77 PRO A C 1
ATOM 630 O O . PRO A 1 77 ? -7.963 -9.983 -46.272 1.00 35.25 77 PRO A O 1
ATOM 633 N N . ASP A 1 78 ? -9.416 -11.696 -46.413 1.00 34.59 78 ASP A N 1
ATOM 634 C CA . ASP A 1 78 ? -10.139 -11.203 -47.582 1.00 34.59 78 ASP A CA 1
ATOM 635 C C . ASP A 1 78 ? -11.336 -10.343 -47.140 1.00 34.59 78 ASP A C 1
ATOM 637 O O . ASP A 1 78 ? -12.060 -10.673 -46.199 1.00 34.59 78 ASP A O 1
ATOM 641 N N . SER A 1 79 ? -11.582 -9.289 -47.922 1.00 41.47 79 SER A N 1
ATOM 642 C CA . SER A 1 79 ? -12.792 -8.452 -48.015 1.00 41.47 79 SER A CA 1
ATOM 643 C C . SER A 1 79 ? -13.133 -7.476 -46.871 1.00 41.47 79 SER A C 1
ATOM 645 O O . SER A 1 79 ? -13.680 -7.817 -45.829 1.00 41.47 79 SER A O 1
ATOM 647 N N . GLU A 1 80 ? -12.828 -6.209 -47.167 1.00 44.31 80 GLU A N 1
ATOM 648 C CA . GLU A 1 80 ? -13.614 -4.980 -46.965 1.00 44.31 80 GLU A CA 1
ATOM 649 C C . GLU A 1 80 ? -14.938 -5.080 -46.178 1.00 44.31 80 GLU A C 1
ATOM 651 O O . GLU A 1 80 ? -15.920 -5.623 -46.675 1.00 44.31 80 GLU A O 1
ATOM 656 N N . SER A 1 81 ? -15.002 -4.410 -45.020 1.00 38.00 81 SER A N 1
ATOM 657 C CA . SER A 1 81 ? -16.061 -3.437 -44.686 1.00 38.00 81 SER A CA 1
ATOM 658 C C . SER A 1 81 ? -15.823 -2.822 -43.300 1.00 38.00 81 SER A C 1
ATOM 660 O O . SER A 1 81 ? -15.739 -3.531 -42.300 1.00 38.00 81 SER A O 1
ATOM 662 N N . ASP A 1 82 ? -15.703 -1.499 -43.289 1.00 46.72 82 ASP A N 1
ATOM 663 C CA . ASP A 1 82 ? -16.079 -0.526 -42.261 1.00 46.72 82 ASP A CA 1
ATOM 664 C C . ASP A 1 82 ? -16.103 -0.915 -40.763 1.00 46.72 82 ASP A C 1
ATOM 666 O O . ASP A 1 82 ? -16.964 -1.631 -40.261 1.00 46.72 82 ASP A O 1
ATOM 670 N N . GLN A 1 83 ? -15.233 -0.207 -40.030 1.00 54.41 83 GLN A N 1
ATOM 671 C CA . GLN A 1 83 ? -15.463 0.307 -38.674 1.00 54.41 83 GLN A CA 1
ATOM 672 C C . GLN A 1 83 ? -15.402 -0.696 -37.503 1.00 54.41 83 GLN A C 1
ATOM 674 O O . GLN A 1 83 ? -16.410 -1.071 -36.916 1.00 54.41 83 GLN A O 1
ATOM 679 N N . SER A 1 84 ? -14.187 -1.005 -37.028 1.00 43.12 84 SER A N 1
ATOM 680 C CA . SER A 1 84 ? -13.951 -1.299 -35.602 1.00 43.12 84 SER A CA 1
ATOM 681 C C . SER A 1 84 ? -12.481 -1.080 -35.220 1.00 43.12 84 SER A C 1
ATOM 683 O O . SER A 1 84 ? -11.575 -1.358 -36.001 1.00 43.12 84 SER A O 1
ATOM 685 N N . ASN A 1 85 ? -12.243 -0.531 -34.026 1.00 53.28 85 ASN A N 1
ATOM 686 C CA . ASN A 1 85 ? -10.909 -0.299 -33.468 1.00 53.28 85 ASN A CA 1
ATOM 687 C C . ASN A 1 85 ? -10.170 -1.637 -33.310 1.00 53.28 85 ASN A C 1
ATOM 689 O O . ASN A 1 85 ? -10.410 -2.379 -32.357 1.00 53.28 85 ASN A O 1
ATOM 693 N N . ASN A 1 86 ? -9.301 -1.951 -34.267 1.00 50.03 86 ASN A N 1
ATOM 694 C CA . ASN A 1 86 ? -8.601 -3.222 -34.335 1.00 50.03 86 ASN A CA 1
ATOM 695 C C . ASN A 1 86 ? -7.343 -3.175 -33.451 1.00 50.03 86 ASN A C 1
ATOM 697 O O . ASN A 1 86 ? -6.436 -2.374 -33.672 1.00 50.03 86 ASN A O 1
ATOM 701 N N . TYR A 1 87 ? -7.287 -4.042 -32.440 1.00 52.88 87 TYR A N 1
ATOM 702 C CA . TYR A 1 87 ? -6.168 -4.167 -31.499 1.00 52.88 87 TYR A CA 1
ATOM 703 C C . TYR A 1 87 ? -4.897 -4.760 -32.136 1.00 52.88 87 TYR A C 1
ATOM 705 O O . TYR A 1 87 ? -3.857 -4.848 -31.491 1.00 52.88 87 TYR A O 1
ATOM 713 N N . ALA A 1 88 ? -4.957 -5.159 -33.407 1.00 53.78 88 ALA A N 1
ATOM 714 C CA . ALA A 1 88 ? -3.800 -5.636 -34.159 1.00 53.78 88 ALA A CA 1
ATOM 715 C C . ALA A 1 88 ? -2.818 -4.511 -34.554 1.00 53.78 88 ALA A C 1
ATOM 717 O O . ALA A 1 88 ? -1.674 -4.794 -34.895 1.00 53.78 88 ALA A O 1
ATOM 718 N N . THR A 1 89 ? -3.229 -3.237 -34.483 1.00 49.53 89 THR A N 1
ATOM 719 C CA . THR A 1 89 ? -2.387 -2.067 -34.814 1.00 49.53 89 THR A CA 1
ATOM 720 C C . THR A 1 89 ? -1.956 -1.303 -33.557 1.00 49.53 89 THR A C 1
ATOM 722 O O . THR A 1 89 ? -1.877 -0.076 -33.546 1.00 49.53 89 THR A O 1
ATOM 725 N N . PHE A 1 90 ? -1.691 -2.006 -32.454 1.00 57.81 90 PHE A N 1
ATOM 726 C CA . PHE A 1 90 ? -0.99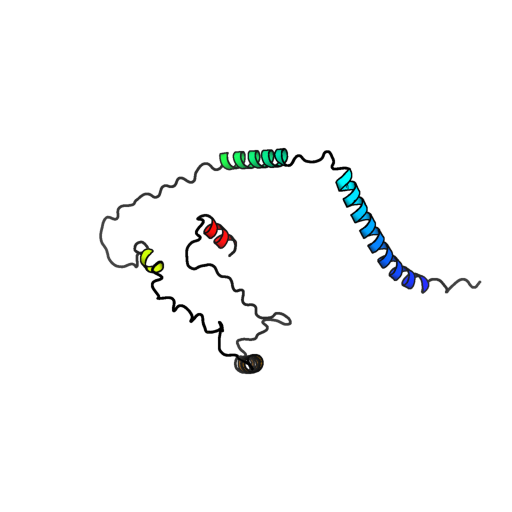3 -1.403 -31.319 1.00 57.81 90 PHE A CA 1
ATOM 727 C C . PHE A 1 90 ? 0.513 -1.490 -31.555 1.00 57.81 90 PHE A C 1
ATOM 729 O O . PHE A 1 90 ? 1.135 -2.536 -31.391 1.00 57.81 90 PHE A O 1
ATOM 736 N N . ASP A 1 91 ? 1.092 -0.371 -31.979 1.00 54.31 91 ASP A N 1
ATOM 737 C CA . ASP A 1 91 ? 2.523 -0.243 -32.215 1.00 54.31 91 ASP A CA 1
ATOM 738 C C . ASP A 1 91 ? 3.255 -0.140 -30.866 1.00 54.31 91 ASP A C 1
ATOM 740 O O . ASP A 1 91 ? 3.292 0.914 -30.227 1.00 54.31 91 ASP A O 1
ATOM 744 N N . ILE A 1 92 ? 3.789 -1.270 -30.397 1.00 63.19 92 ILE A N 1
ATOM 745 C CA . ILE A 1 92 ? 4.491 -1.421 -29.106 1.00 63.19 92 ILE A CA 1
ATOM 746 C C . ILE A 1 92 ? 5.676 -0.445 -29.003 1.00 63.19 92 ILE A C 1
ATOM 748 O O . ILE A 1 92 ? 6.025 0.013 -27.913 1.00 63.19 92 ILE A O 1
ATOM 752 N N . SER A 1 93 ? 6.249 -0.063 -30.148 1.00 63.66 93 SER A N 1
ATOM 753 C CA . SER A 1 93 ? 7.317 0.932 -30.240 1.00 63.66 93 SER A CA 1
ATOM 754 C C . SER A 1 93 ? 6.910 2.294 -29.664 1.00 63.66 93 SER A C 1
ATOM 756 O O . SER A 1 93 ? 7.743 2.975 -29.080 1.00 63.66 93 SER A O 1
ATOM 758 N N . LYS A 1 94 ? 5.624 2.660 -29.717 1.00 61.16 94 LYS A N 1
ATOM 759 C CA . LYS A 1 94 ? 5.107 3.943 -29.218 1.00 61.16 94 LYS A CA 1
ATOM 760 C C . LYS A 1 94 ? 4.983 4.023 -27.692 1.00 61.16 94 LYS A C 1
ATOM 762 O O . LYS A 1 94 ? 4.840 5.120 -27.169 1.00 61.16 94 LYS A O 1
ATOM 767 N N . ILE A 1 95 ? 5.019 2.884 -26.993 1.00 60.00 95 ILE A N 1
ATOM 768 C CA . ILE A 1 95 ? 4.971 2.799 -25.519 1.00 60.00 95 ILE A CA 1
ATOM 769 C C . ILE A 1 95 ? 6.390 2.782 -24.928 1.00 60.00 95 ILE A C 1
ATOM 771 O O . ILE A 1 95 ? 6.602 3.233 -23.809 1.00 60.00 95 ILE A O 1
ATOM 775 N N . LEU A 1 96 ? 7.366 2.269 -25.683 1.00 57.69 96 LEU A N 1
ATOM 776 C CA . LEU A 1 96 ? 8.764 2.128 -25.257 1.00 57.69 96 LEU A CA 1
ATOM 777 C C . LEU A 1 96 ? 9.620 3.376 -25.516 1.00 57.69 96 LEU A C 1
ATOM 779 O O . LEU A 1 96 ? 10.779 3.407 -25.104 1.00 57.69 96 LEU A O 1
ATOM 783 N N . VAL A 1 97 ? 9.070 4.384 -26.199 1.00 58.16 97 VAL A N 1
ATOM 784 C CA . VAL A 1 97 ? 9.719 5.683 -26.403 1.00 58.16 97 VAL A CA 1
ATOM 785 C C . VAL A 1 97 ? 9.589 6.491 -25.113 1.00 58.16 97 VAL A C 1
ATOM 787 O O . VAL A 1 97 ? 8.711 7.329 -24.938 1.00 58.16 97 VAL A O 1
ATOM 790 N N . ASP A 1 98 ? 10.477 6.165 -24.185 1.00 56.50 98 ASP A N 1
ATOM 791 C CA . ASP A 1 98 ? 10.771 6.906 -22.963 1.00 56.50 98 ASP A CA 1
ATOM 792 C C . ASP A 1 98 ? 11.768 8.027 -23.328 1.00 56.50 98 ASP A C 1
ATOM 794 O O . ASP A 1 98 ? 12.920 8.023 -22.904 1.00 56.50 98 ASP A O 1
ATOM 798 N N . ASP A 1 99 ? 11.346 8.924 -24.230 1.00 55.75 99 ASP A N 1
ATOM 799 C CA . ASP A 1 99 ? 12.117 10.090 -24.696 1.00 55.75 99 ASP A CA 1
ATOM 800 C C . ASP A 1 99 ? 11.644 11.376 -23.986 1.00 55.75 99 ASP A C 1
ATOM 802 O O . ASP A 1 99 ? 11.630 12.460 -24.576 1.00 55.75 99 ASP A O 1
ATOM 806 N N . GLU A 1 100 ? 11.236 11.297 -22.715 1.00 60.22 100 GLU A N 1
ATOM 807 C CA . GLU A 1 100 ? 11.269 12.504 -21.887 1.00 60.22 100 GLU A CA 1
ATOM 808 C C . GLU A 1 100 ? 12.712 12.714 -21.416 1.00 60.22 100 GLU A C 1
ATOM 810 O O . GLU A 1 100 ? 13.321 11.795 -20.861 1.00 60.22 100 GLU A O 1
ATOM 815 N N . PRO A 1 101 ? 13.313 13.896 -21.644 1.00 52.44 101 PR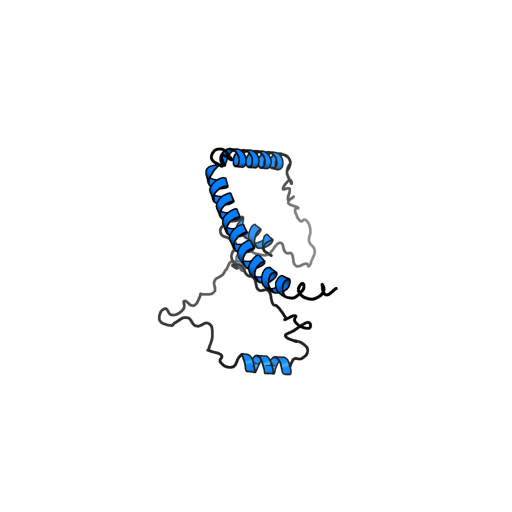O A N 1
ATOM 816 C CA . PRO A 1 101 ? 14.621 14.186 -21.094 1.00 52.44 101 PRO A CA 1
ATOM 817 C C . PRO A 1 101 ? 14.488 14.188 -19.572 1.00 52.44 101 PRO A C 1
ATOM 819 O O . PRO A 1 101 ? 13.977 15.147 -18.999 1.00 52.44 101 PRO A O 1
ATOM 822 N N . GLU A 1 102 ? 14.948 13.116 -18.922 1.00 62.97 102 GLU A N 1
ATOM 823 C CA . GLU A 1 102 ? 15.120 13.093 -17.474 1.00 62.97 102 GLU A CA 1
ATOM 824 C C . GLU A 1 102 ? 15.966 14.317 -17.098 1.00 62.97 102 GLU A C 1
ATOM 826 O O . GLU A 1 102 ? 17.167 14.381 -17.396 1.00 62.97 102 GLU A O 1
ATOM 831 N N . GLU A 1 103 ? 15.333 15.330 -16.498 1.00 69.50 103 GLU A N 1
ATOM 832 C CA . GLU A 1 103 ? 16.037 16.476 -15.944 1.00 69.50 103 GLU A CA 1
ATOM 833 C C . GLU A 1 103 ? 16.968 15.938 -14.865 1.00 69.50 103 GLU A C 1
ATOM 835 O O . GLU A 1 103 ? 16.553 15.594 -13.757 1.00 69.50 103 GLU A O 1
ATOM 840 N N . LYS A 1 104 ? 18.246 15.793 -15.222 1.00 72.31 104 LYS A N 1
ATOM 841 C CA . LYS A 1 104 ? 19.259 15.290 -14.304 1.00 72.31 104 LYS A CA 1
ATOM 842 C C . LYS A 1 104 ? 19.267 16.213 -13.088 1.00 72.31 104 LYS A C 1
ATOM 844 O O . LYS A 1 104 ? 19.554 17.401 -13.254 1.00 72.31 104 LYS A O 1
ATOM 849 N N . PRO A 1 105 ? 18.969 15.699 -11.885 1.00 73.69 105 PRO A N 1
ATOM 850 C CA . PRO A 1 105 ? 18.929 16.538 -10.703 1.00 73.69 105 PRO A CA 1
ATOM 851 C C . PRO A 1 105 ? 20.305 17.170 -10.481 1.00 73.69 105 PRO A C 1
ATOM 853 O O . PRO A 1 105 ? 21.334 16.498 -10.599 1.00 73.69 105 PRO A O 1
ATOM 856 N N . ASP A 1 106 ? 20.322 18.470 -10.172 1.00 80.88 106 ASP A N 1
ATOM 857 C CA . ASP A 1 106 ? 21.549 19.204 -9.863 1.00 80.88 106 ASP A CA 1
ATOM 858 C C . ASP A 1 106 ? 22.337 18.458 -8.768 1.00 80.88 106 ASP A C 1
ATOM 860 O O . ASP A 1 106 ? 21.849 18.356 -7.639 1.00 80.88 106 ASP A O 1
ATOM 864 N N . PRO A 1 107 ? 23.579 18.004 -9.020 1.00 80.94 107 PRO A N 1
ATOM 865 C CA . PRO A 1 107 ? 24.343 17.212 -8.048 1.00 80.94 107 PRO A CA 1
ATOM 866 C C . PRO A 1 107 ? 24.714 18.001 -6.780 1.00 80.94 107 PRO A C 1
ATOM 868 O O . PRO A 1 107 ? 25.137 17.421 -5.784 1.00 80.94 107 PRO A O 1
ATOM 871 N N . ASN A 1 108 ? 24.558 19.328 -6.814 1.00 82.75 108 ASN A N 1
ATOM 872 C CA . ASN A 1 108 ? 24.862 20.239 -5.712 1.00 82.75 108 ASN A CA 1
ATOM 873 C C . ASN A 1 108 ? 23.668 20.499 -4.779 1.00 82.75 108 ASN A C 1
ATOM 875 O O . ASN A 1 108 ? 23.849 21.129 -3.735 1.00 82.75 108 ASN A O 1
ATOM 879 N N . LYS A 1 109 ? 22.451 20.071 -5.141 1.00 82.75 109 LYS A N 1
ATOM 880 C CA . LYS A 1 109 ? 21.263 20.228 -4.293 1.00 82.75 109 LYS A CA 1
ATOM 881 C C . LYS A 1 109 ? 20.969 18.908 -3.578 1.00 82.75 109 LYS A C 1
ATOM 883 O O . LYS A 1 109 ? 20.970 17.860 -4.221 1.00 82.75 109 LYS A O 1
ATOM 888 N N . PRO A 1 110 ? 20.699 18.924 -2.262 1.00 86.31 110 PRO A N 1
ATOM 889 C CA . PRO A 1 110 ? 20.232 17.726 -1.584 1.00 86.31 110 PRO A CA 1
ATOM 890 C C . PRO A 1 110 ? 18.865 17.321 -2.146 1.00 86.31 110 PRO A C 1
ATOM 892 O O . PRO A 1 110 ? 17.994 18.169 -2.346 1.00 86.31 110 PRO A O 1
ATOM 895 N N . TYR A 1 111 ? 18.680 16.023 -2.383 1.00 86.56 111 TYR A N 1
ATOM 896 C CA . TYR A 1 111 ? 17.393 15.468 -2.789 1.00 86.56 111 TYR A CA 1
ATOM 897 C C . TYR A 1 111 ? 16.333 15.739 -1.711 1.00 86.56 111 TYR A C 1
ATOM 899 O O . TYR A 1 111 ? 16.547 15.446 -0.533 1.00 86.56 111 TYR A O 1
ATOM 907 N N . SER A 1 112 ? 15.190 16.285 -2.120 1.00 88.19 112 SER A N 1
ATOM 908 C CA . SER A 1 112 ? 14.002 16.462 -1.285 1.00 88.19 112 SER A CA 1
ATOM 909 C C . SER A 1 112 ? 12.800 15.988 -2.082 1.00 88.19 112 SER A C 1
ATOM 911 O O . SER A 1 112 ? 12.697 16.319 -3.258 1.00 88.19 112 SER A O 1
ATOM 913 N N . LEU A 1 113 ? 11.913 15.224 -1.443 1.00 88.38 113 LEU A N 1
ATOM 914 C CA . LEU A 1 113 ? 10.672 14.768 -2.071 1.00 88.38 113 LEU A CA 1
ATOM 915 C C . LEU A 1 113 ? 9.794 15.970 -2.424 1.00 88.38 113 LEU A C 1
ATOM 917 O O . LEU A 1 113 ? 9.537 16.238 -3.585 1.00 88.38 113 LEU A O 1
ATOM 921 N N . ASP A 1 114 ? 9.417 16.723 -1.395 1.00 86.81 114 ASP A N 1
ATOM 922 C CA . ASP A 1 114 ? 8.483 17.838 -1.471 1.00 86.81 114 ASP A CA 1
ATOM 923 C C . ASP A 1 114 ? 8.846 18.897 -0.420 1.00 86.81 114 ASP A C 1
ATOM 925 O O . ASP A 1 114 ? 9.675 18.641 0.470 1.00 86.81 114 ASP A O 1
ATOM 929 N N . PRO A 1 115 ? 8.230 20.092 -0.475 1.00 91.38 115 PRO A N 1
ATOM 930 C CA . PRO A 1 115 ? 8.272 21.043 0.624 1.00 91.38 115 PRO A CA 1
ATOM 931 C C . PRO A 1 115 ? 7.831 20.397 1.944 1.00 91.38 115 PRO A C 1
ATOM 933 O O . PRO A 1 115 ? 6.910 19.583 1.995 1.00 91.38 115 PRO A O 1
ATOM 936 N N . LYS A 1 116 ? 8.473 20.780 3.049 1.00 92.06 116 LYS A N 1
ATOM 937 C CA . LYS A 1 116 ? 8.152 20.237 4.373 1.00 92.06 116 LYS A CA 1
ATOM 938 C C . LYS A 1 116 ? 6.742 20.658 4.806 1.00 92.06 116 LYS A C 1
ATOM 940 O O . LYS A 1 116 ? 6.523 21.821 5.131 1.00 92.06 116 LYS A O 1
ATOM 945 N N . ILE A 1 117 ? 5.828 19.694 4.903 1.00 94.12 117 ILE A N 1
ATOM 946 C CA . ILE A 1 117 ? 4.483 19.880 5.467 1.00 94.12 117 ILE A CA 1
ATOM 947 C C . ILE A 1 117 ? 4.539 19.605 6.977 1.00 94.12 117 ILE A C 1
ATOM 949 O O . ILE A 1 117 ? 4.915 18.508 7.393 1.00 94.12 117 ILE A O 1
ATOM 953 N N . SER A 1 118 ? 4.188 20.587 7.813 1.00 95.25 118 SER A N 1
ATOM 954 C CA . SER A 1 118 ? 4.230 20.463 9.285 1.00 95.25 118 SER A CA 1
ATOM 955 C C . SER A 1 118 ? 2.882 20.141 9.937 1.00 95.25 118 SER A C 1
ATOM 957 O O . SER A 1 118 ? 2.851 19.669 11.069 1.00 95.25 118 SER A O 1
ATOM 959 N N . ASP A 1 119 ? 1.778 20.390 9.239 1.00 96.12 119 ASP A N 1
ATOM 960 C CA . ASP A 1 119 ? 0.400 20.413 9.750 1.00 96.12 119 ASP A CA 1
ATOM 961 C C . ASP A 1 119 ? -0.503 19.331 9.119 1.00 96.12 119 ASP A C 1
ATOM 963 O O . ASP A 1 119 ? -1.729 19.396 9.189 1.00 96.12 119 ASP A O 1
ATOM 967 N N . CYS A 1 120 ? 0.100 18.278 8.556 1.00 95.25 120 CYS A N 1
ATOM 968 C CA . CYS A 1 120 ? -0.597 17.185 7.864 1.00 95.25 120 CYS A CA 1
ATOM 969 C C . CYS A 1 120 ? -1.701 16.516 8.716 1.00 95.25 120 CYS A C 1
ATOM 971 O O . CYS A 1 120 ? -2.771 16.182 8.206 1.00 95.25 120 CYS A O 1
ATOM 973 N N . ASP A 1 121 ? -1.493 16.359 10.028 1.00 96.50 121 ASP A N 1
ATOM 974 C CA . ASP A 1 121 ? -2.506 15.785 10.925 1.00 96.50 121 ASP A CA 1
ATOM 975 C C . ASP A 1 121 ? -3.740 16.682 11.094 1.00 96.50 121 ASP A C 1
ATOM 977 O O . ASP A 1 121 ? -4.862 16.171 11.137 1.00 96.50 121 ASP A O 1
ATOM 981 N N . GLN A 1 122 ? -3.543 18.004 11.160 1.00 97.56 122 GLN A N 1
ATOM 982 C CA . GLN A 1 122 ? -4.633 18.976 11.279 1.00 97.56 122 GLN A CA 1
ATOM 983 C C . GLN A 1 122 ? -5.445 19.014 9.986 1.00 97.56 122 GLN A C 1
ATOM 985 O O . GLN A 1 122 ? -6.660 18.814 10.023 1.00 97.56 122 GLN A O 1
ATOM 990 N N . GLN A 1 123 ? -4.762 19.130 8.842 1.00 97.25 123 GLN A N 1
ATOM 991 C CA . GLN A 1 123 ? -5.401 19.098 7.525 1.00 97.25 123 GLN A CA 1
ATOM 992 C C . GLN A 1 123 ? -6.200 17.805 7.314 1.00 97.25 123 GLN A C 1
ATOM 994 O O . GLN A 1 123 ? -7.348 17.841 6.866 1.00 97.25 123 GLN A O 1
ATOM 999 N N . ARG A 1 124 ? -5.643 16.646 7.700 1.00 97.38 124 ARG A N 1
ATOM 1000 C CA . ARG A 1 124 ? -6.345 15.358 7.589 1.00 97.38 124 ARG A CA 1
ATOM 1001 C C . ARG A 1 124 ? -7.587 15.299 8.480 1.00 97.38 124 ARG A C 1
ATOM 1003 O O . ARG A 1 124 ? -8.613 14.769 8.053 1.00 97.38 124 ARG A O 1
ATOM 1010 N N . ALA A 1 125 ? -7.513 15.811 9.708 1.00 96.62 125 ALA A N 1
ATOM 1011 C CA . ALA A 1 125 ? -8.648 15.823 10.630 1.00 96.62 125 ALA A CA 1
ATOM 1012 C C . ALA A 1 125 ? -9.783 16.736 10.138 1.00 96.62 125 ALA A C 1
ATOM 1014 O O . ALA A 1 125 ? -10.951 16.341 10.178 1.00 96.62 125 ALA A O 1
ATOM 1015 N N . GLU A 1 126 ? -9.447 17.922 9.630 1.00 97.88 126 GLU A N 1
ATOM 1016 C CA . GLU A 1 126 ? -10.410 18.851 9.028 1.00 97.88 126 GLU A CA 1
ATOM 1017 C C . GLU A 1 126 ? -11.054 18.260 7.771 1.00 97.88 126 GLU A C 1
ATOM 1019 O O . GLU A 1 126 ? -12.279 18.301 7.625 1.00 97.88 126 GLU A O 1
ATOM 1024 N N . TRP A 1 127 ? -10.258 17.624 6.908 1.00 98.00 127 TRP A N 1
ATOM 1025 C CA . TRP A 1 127 ? -10.768 16.956 5.714 1.00 98.00 127 TRP A CA 1
ATOM 1026 C C . TRP A 1 127 ? -11.753 15.835 6.062 1.00 98.00 127 TRP A C 1
ATOM 1028 O O . TRP A 1 127 ? -12.837 15.777 5.485 1.00 98.00 127 TRP A O 1
ATOM 1038 N N . LEU A 1 128 ? -11.435 14.985 7.046 1.00 97.25 128 LEU A N 1
ATOM 1039 C CA . LEU A 1 128 ? -12.333 13.911 7.496 1.00 97.25 128 LEU A CA 1
ATOM 1040 C C . LEU A 1 128 ? -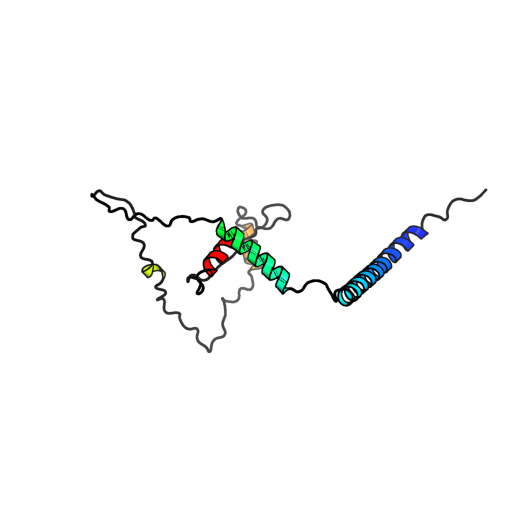13.628 14.448 8.118 1.00 97.25 128 LEU A C 1
ATOM 1042 O O . LEU A 1 128 ? -14.682 13.838 7.957 1.00 97.25 128 LEU A O 1
ATOM 1046 N N . LYS A 1 129 ? -13.566 15.593 8.807 1.00 96.75 129 LYS A N 1
ATOM 1047 C CA . LYS A 1 129 ? -14.750 16.256 9.367 1.00 96.75 129 LYS A CA 1
ATOM 1048 C C . LYS A 1 129 ? -15.678 16.792 8.272 1.00 96.75 129 LYS A C 1
ATOM 1050 O O . LYS A 1 129 ? -16.894 16.697 8.414 1.00 96.75 129 LYS A O 1
ATOM 1055 N N . ASN A 1 130 ? -15.107 17.329 7.194 1.00 97.81 130 ASN A N 1
ATOM 1056 C CA . ASN A 1 130 ? -15.859 17.885 6.067 1.00 97.81 130 ASN A CA 1
ATOM 1057 C C . ASN A 1 130 ? -16.354 16.808 5.083 1.00 97.81 130 ASN A C 1
ATOM 1059 O O . ASN A 1 130 ? -17.289 17.068 4.333 1.00 97.81 130 ASN A O 1
ATOM 1063 N N . ASN A 1 131 ? -15.765 15.605 5.099 1.00 96.88 131 ASN A N 1
ATOM 1064 C CA . ASN A 1 131 ? -16.075 14.510 4.173 1.00 96.88 131 ASN A CA 1
ATOM 1065 C C . ASN A 1 131 ? -16.548 13.245 4.921 1.00 96.88 131 ASN A C 1
ATOM 1067 O O . ASN A 1 131 ? -15.830 12.238 4.956 1.00 96.88 131 ASN A O 1
ATOM 1071 N N . PRO A 1 132 ? -17.763 13.251 5.506 1.00 94.69 132 PRO A N 1
ATOM 1072 C CA . PRO A 1 132 ? -18.269 12.119 6.288 1.00 94.69 132 PRO A CA 1
ATOM 1073 C C . PRO A 1 132 ? -18.507 10.853 5.450 1.00 94.69 132 PRO A C 1
ATOM 1075 O O . PRO A 1 132 ? -18.517 9.752 5.995 1.00 94.69 132 PRO A O 1
ATOM 1078 N N . GLU A 1 133 ? -18.654 10.985 4.129 1.00 96.06 133 GLU A N 1
ATOM 1079 C CA . GLU A 1 133 ? -18.798 9.861 3.191 1.00 96.06 133 GLU A CA 1
ATOM 1080 C C . GLU A 1 133 ? -17.522 9.004 3.088 1.00 96.06 133 GLU A C 1
ATOM 1082 O O . GLU A 1 133 ? -17.573 7.832 2.705 1.00 96.06 133 GLU A O 1
ATOM 1087 N N . PHE A 1 134 ? -16.367 9.548 3.490 1.00 95.31 134 PHE A N 1
ATOM 1088 C CA . PHE A 1 134 ? -15.064 8.898 3.377 1.00 95.31 134 PHE A CA 1
ATOM 1089 C C . PHE A 1 134 ? -14.403 8.656 4.748 1.00 95.31 134 PHE A C 1
ATOM 1091 O O . PHE A 1 134 ? -13.305 9.158 4.991 1.00 95.31 134 PHE A O 1
ATOM 1098 N N . PRO A 1 135 ? -14.988 7.825 5.634 1.00 94.81 135 PRO A N 1
ATOM 1099 C CA . PRO A 1 135 ? -14.417 7.582 6.953 1.00 94.81 135 PRO A CA 1
ATOM 1100 C C . PRO A 1 135 ? -13.091 6.814 6.878 1.00 94.81 135 PRO A C 1
ATOM 1102 O O . PRO A 1 135 ? -12.927 5.858 6.118 1.00 94.81 135 PRO A O 1
ATOM 1105 N N . ASN A 1 136 ? -12.150 7.179 7.742 1.00 95.62 136 ASN A N 1
ATOM 1106 C CA . ASN A 1 136 ? -10.880 6.471 7.916 1.00 95.62 136 ASN A CA 1
ATOM 1107 C C . ASN A 1 136 ? -11.037 5.071 8.542 1.00 95.62 136 ASN A C 1
ATOM 1109 O O . ASN A 1 136 ? -10.145 4.243 8.381 1.00 95.62 136 ASN A O 1
ATOM 1113 N N . PHE A 1 137 ? -12.153 4.780 9.217 1.00 96.12 137 PHE A N 1
ATOM 1114 C CA . PHE A 1 137 ? -12.510 3.449 9.716 1.00 96.12 137 PHE A CA 1
ATOM 1115 C C . PHE A 1 137 ? -13.783 2.953 9.030 1.00 96.12 137 PHE A C 1
ATOM 1117 O O . PHE A 1 137 ? -14.821 3.602 9.082 1.00 96.12 137 PHE A O 1
ATOM 1124 N N . ILE A 1 138 ? -13.713 1.778 8.401 1.00 94.31 138 ILE A N 1
ATOM 1125 C CA . ILE A 1 138 ? -14.853 1.182 7.680 1.00 94.31 138 ILE A CA 1
ATOM 1126 C C . ILE A 1 138 ? -15.803 0.476 8.663 1.00 94.31 138 ILE A C 1
ATOM 1128 O O . ILE A 1 138 ? -17.005 0.385 8.430 1.00 94.31 138 ILE A O 1
ATOM 1132 N N . ARG A 1 139 ? -15.262 -0.063 9.761 1.00 94.44 139 ARG A N 1
ATOM 1133 C CA . ARG A 1 139 ? -16.000 -0.729 10.849 1.00 94.44 139 ARG A CA 1
ATOM 1134 C C . ARG A 1 139 ? -15.341 -0.396 12.192 1.00 94.44 139 ARG A C 1
ATOM 1136 O O . ARG A 1 139 ? -14.195 0.070 12.185 1.00 94.44 139 ARG A O 1
ATOM 1143 N N . PRO A 1 140 ? -15.995 -0.684 13.335 1.00 94.56 140 PRO A N 1
ATOM 1144 C CA . PRO A 1 140 ? -15.343 -0.595 14.636 1.00 94.56 140 PRO A CA 1
ATOM 1145 C C . PRO A 1 140 ? -14.014 -1.357 14.619 1.00 94.56 140 PRO A C 1
ATOM 1147 O O . PRO A 1 140 ? -13.973 -2.530 14.248 1.00 94.56 140 PRO A O 1
ATOM 1150 N N . ASN A 1 141 ? -12.929 -0.664 14.965 1.00 94.19 141 ASN A N 1
ATOM 1151 C CA . ASN A 1 141 ? -11.567 -1.203 14.980 1.00 94.19 141 ASN A CA 1
ATOM 1152 C C . ASN A 1 141 ? -11.047 -1.756 13.628 1.00 94.19 141 ASN A C 1
ATOM 1154 O O . ASN A 1 141 ? -10.140 -2.586 13.611 1.00 94.19 141 ASN A O 1
ATOM 1158 N N . LYS A 1 142 ? -11.601 -1.316 12.485 1.00 96.69 142 LYS A N 1
ATOM 1159 C CA . LYS A 1 142 ? -11.110 -1.679 11.142 1.00 96.69 142 LYS A CA 1
ATOM 1160 C C . LYS A 1 142 ? -10.739 -0.425 10.337 1.00 96.69 142 LYS A C 1
ATOM 1162 O O . LYS A 1 142 ? -11.645 0.199 9.768 1.00 96.69 142 LYS A O 1
ATOM 1167 N N . PRO A 1 143 ? -9.450 -0.044 10.273 1.00 96.88 143 PRO A N 1
ATOM 1168 C CA . PRO A 1 143 ? -9.019 1.100 9.478 1.00 96.88 143 PRO A CA 1
ATOM 1169 C C . PRO A 1 143 ? -9.204 0.829 7.982 1.00 96.88 143 PRO A C 1
ATOM 1171 O O . PRO A 1 143 ? -9.262 -0.320 7.529 1.00 96.88 143 PRO A O 1
ATOM 1174 N N . ARG A 1 144 ? -9.302 1.904 7.207 1.00 96.06 144 ARG A N 1
ATOM 1175 C CA . ARG A 1 144 ? -9.232 1.878 5.751 1.00 96.06 144 ARG A CA 1
ATOM 1176 C C . ARG A 1 144 ? -7.776 1.655 5.351 1.00 96.06 144 ARG A C 1
ATOM 1178 O O . ARG A 1 144 ? -6.896 2.391 5.783 1.00 96.06 144 ARG A O 1
ATOM 1185 N N . VAL A 1 145 ? -7.542 0.629 4.543 1.00 96.50 145 VAL A N 1
ATOM 1186 C CA . VAL A 1 145 ? -6.208 0.229 4.090 1.00 96.50 145 VAL A CA 1
ATOM 1187 C C . VAL A 1 145 ? -6.163 0.348 2.573 1.00 96.50 145 VAL A C 1
ATOM 1189 O O . VAL A 1 145 ? -7.086 -0.111 1.901 1.00 96.50 145 VAL A O 1
ATOM 1192 N N . LEU A 1 146 ? -5.098 0.959 2.059 1.00 96.62 146 LEU A N 1
ATOM 1193 C CA . LEU A 1 146 ? -4.757 0.991 0.641 1.00 96.62 146 LEU A CA 1
ATOM 1194 C C . LEU A 1 146 ? -3.505 0.129 0.451 1.00 96.62 146 LEU A C 1
ATOM 1196 O O . LEU A 1 146 ? -2.456 0.443 1.010 1.00 96.62 146 LEU A O 1
ATOM 1200 N N . LEU A 1 147 ? -3.631 -0.973 -0.288 1.00 96.50 147 LEU A N 1
ATOM 1201 C CA . LEU A 1 147 ? -2.488 -1.792 -0.684 1.00 96.50 147 LEU A CA 1
ATOM 1202 C C . LEU A 1 147 ? -1.872 -1.172 -1.938 1.00 96.50 147 LEU A C 1
ATOM 1204 O O . LEU A 1 147 ? -2.554 -1.045 -2.952 1.00 96.50 147 LEU A O 1
ATOM 1208 N N . VAL A 1 148 ? -0.602 -0.784 -1.853 1.00 95.19 148 VAL A N 1
ATOM 1209 C CA . VAL A 1 148 ? 0.151 -0.200 -2.967 1.00 95.19 148 VAL A CA 1
ATOM 1210 C C . VAL A 1 148 ? 1.275 -1.162 -3.334 1.00 95.19 148 VAL A C 1
ATOM 1212 O O . VAL A 1 148 ? 2.071 -1.538 -2.477 1.00 95.19 148 VAL A O 1
ATOM 1215 N N . THR A 1 149 ? 1.315 -1.568 -4.599 1.00 95.25 149 THR A N 1
ATOM 1216 C CA . THR A 1 149 ? 2.380 -2.381 -5.200 1.00 95.25 149 THR A CA 1
ATOM 1217 C C . THR A 1 149 ? 2.806 -1.738 -6.519 1.00 95.25 149 THR A C 1
ATOM 1219 O O . THR A 1 149 ? 2.067 -0.918 -7.067 1.00 95.25 149 THR A O 1
ATOM 1222 N N . GLY A 1 150 ? 3.989 -2.077 -7.021 1.00 93.12 150 GLY A N 1
ATOM 1223 C CA . GLY A 1 150 ? 4.510 -1.532 -8.269 1.00 93.12 150 GLY A CA 1
ATOM 1224 C C . GLY A 1 150 ? 5.680 -2.342 -8.815 1.00 93.12 150 GLY A C 1
ATOM 1225 O O . GLY A 1 150 ? 6.382 -3.028 -8.073 1.00 93.12 150 GLY A O 1
ATOM 1226 N N . SER A 1 151 ? 5.882 -2.239 -10.123 1.00 93.50 151 SER A N 1
ATOM 1227 C CA . SER A 1 151 ? 7.030 -2.767 -10.858 1.00 93.50 151 SER A CA 1
ATOM 1228 C C . SER A 1 151 ? 7.595 -1.673 -11.761 1.00 93.50 151 SER A C 1
ATOM 1230 O O . SER A 1 151 ? 6.987 -0.615 -11.925 1.00 93.50 151 SER A O 1
ATOM 1232 N N . SER A 1 152 ? 8.757 -1.926 -12.361 1.00 90.75 152 SER A N 1
ATOM 1233 C CA . SER A 1 152 ? 9.263 -1.058 -13.424 1.00 90.75 152 SER A CA 1
ATOM 1234 C C . SER A 1 152 ? 8.257 -1.004 -14.587 1.00 90.75 152 SER A C 1
ATOM 1236 O O . SER A 1 152 ? 7.621 -2.026 -14.866 1.00 90.75 152 SER A O 1
ATOM 1238 N N . PRO A 1 153 ? 8.111 0.142 -15.280 1.00 90.25 153 PRO A N 1
ATOM 1239 C CA . PRO A 1 153 ? 7.330 0.217 -16.516 1.00 90.25 153 PRO A CA 1
ATOM 1240 C C . PRO A 1 153 ? 7.990 -0.552 -17.672 1.00 90.25 153 PRO A C 1
ATOM 1242 O O . PRO A 1 153 ? 7.323 -0.904 -18.642 1.00 90.25 153 PRO A O 1
ATOM 1245 N N . LYS A 1 154 ? 9.301 -0.813 -17.578 1.00 88.75 154 LYS A N 1
ATOM 1246 C CA . LYS A 1 154 ? 10.069 -1.556 -18.584 1.00 88.75 154 LYS A CA 1
ATOM 1247 C C . LYS A 1 154 ? 9.959 -3.066 -18.325 1.00 88.75 154 LYS A C 1
ATOM 1249 O O . LYS A 1 154 ? 9.953 -3.457 -17.154 1.00 88.75 154 LYS A O 1
ATOM 1254 N N . PRO A 1 155 ? 9.925 -3.906 -19.381 1.00 89.31 155 PRO A N 1
ATOM 1255 C CA . PRO A 1 155 ? 9.966 -5.359 -19.229 1.00 89.31 155 PRO A CA 1
ATOM 1256 C C . PRO A 1 155 ? 11.160 -5.803 -18.386 1.00 89.31 155 PRO A C 1
ATOM 1258 O O . PRO A 1 155 ? 12.228 -5.181 -18.434 1.00 89.31 155 PRO A O 1
ATOM 1261 N N . CYS A 1 156 ? 10.999 -6.890 -17.632 1.00 89.75 156 CYS A N 1
ATOM 1262 C CA . CYS A 1 156 ? 12.118 -7.452 -16.887 1.00 89.75 156 CYS A CA 1
ATOM 1263 C C . CYS A 1 156 ? 13.258 -7.852 -17.837 1.00 89.75 156 CYS A C 1
ATOM 1265 O O . CYS A 1 156 ? 13.030 -8.515 -18.847 1.00 89.75 156 CYS A O 1
ATOM 1267 N N . GLU A 1 157 ? 14.506 -7.537 -17.471 1.00 91.19 157 GLU A N 1
ATOM 1268 C CA . GLU A 1 157 ? 15.690 -7.971 -18.237 1.00 91.19 157 GLU A CA 1
ATOM 1269 C C . GLU A 1 157 ? 15.724 -9.496 -18.423 1.00 91.19 157 GLU A C 1
ATOM 1271 O O . GLU A 1 15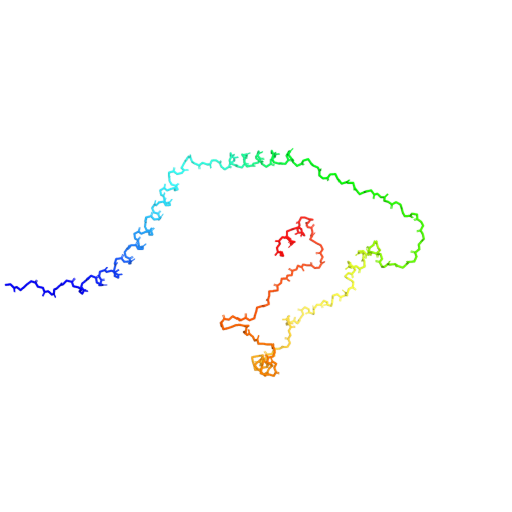7 ? 16.146 -10.012 -19.457 1.00 91.19 157 GLU A O 1
ATOM 1276 N N . ASN A 1 158 ? 15.257 -10.227 -17.408 1.00 90.12 158 ASN A N 1
ATOM 1277 C CA . ASN A 1 158 ? 15.075 -11.665 -17.473 1.00 90.12 158 ASN A CA 1
ATOM 1278 C C . ASN A 1 158 ? 13.634 -11.989 -17.909 1.00 90.12 158 ASN A C 1
ATOM 12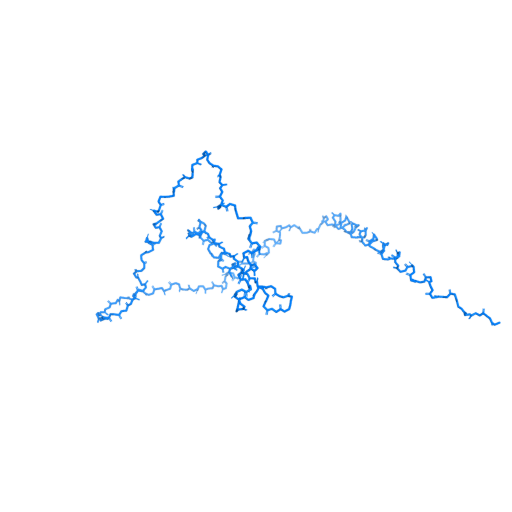80 O O . ASN A 1 158 ? 12.708 -11.654 -17.167 1.00 90.12 158 ASN A O 1
ATOM 1284 N N . PRO A 1 159 ? 13.418 -12.721 -19.018 1.00 84.00 159 PRO A N 1
ATOM 1285 C CA . PRO A 1 159 ? 12.080 -12.983 -19.559 1.00 84.00 159 PRO A CA 1
ATOM 1286 C C . PRO A 1 159 ? 11.165 -13.795 -18.629 1.00 84.00 159 PRO A C 1
ATOM 1288 O O . PRO A 1 159 ? 9.948 -13.764 -18.778 1.00 84.00 159 PRO A O 1
ATOM 1291 N N . VAL A 1 160 ? 11.709 -14.528 -17.649 1.00 91.75 160 VAL A N 1
ATOM 1292 C CA . VAL A 1 160 ? 10.876 -15.206 -16.634 1.00 91.75 160 VAL A CA 1
ATOM 1293 C C . VAL A 1 160 ? 10.421 -14.257 -15.514 1.00 91.75 160 VAL A C 1
ATOM 1295 O O . VAL A 1 160 ? 9.529 -14.607 -14.746 1.00 91.75 160 VAL A O 1
ATOM 1298 N N . GLY A 1 161 ? 11.026 -13.071 -15.396 1.00 91.00 161 GLY A N 1
ATOM 1299 C CA . GLY A 1 161 ? 10.748 -12.094 -14.341 1.00 91.00 161 GLY A CA 1
ATOM 1300 C C . GLY A 1 161 ? 9.299 -11.619 -14.356 1.00 91.00 161 GLY A C 1
ATOM 1301 O O . GLY A 1 161 ? 8.632 -11.673 -13.324 1.00 91.00 161 GLY A O 1
ATOM 1302 N N . ASP A 1 162 ? 8.776 -11.289 -15.538 1.00 90.62 162 ASP A N 1
ATOM 1303 C CA . ASP A 1 162 ? 7.390 -10.832 -15.693 1.00 90.62 162 ASP A CA 1
ATOM 1304 C C . ASP A 1 162 ? 6.382 -11.915 -15.278 1.00 90.62 162 ASP A C 1
ATOM 1306 O O . ASP A 1 162 ? 5.365 -11.627 -14.649 1.00 90.62 162 ASP A O 1
ATOM 1310 N N . HIS A 1 163 ? 6.701 -13.194 -15.511 1.00 92.31 163 HIS A N 1
ATOM 1311 C CA . HIS A 1 163 ? 5.872 -14.308 -15.037 1.00 92.31 163 HIS A CA 1
ATOM 1312 C C . HIS A 1 163 ? 5.810 -14.395 -13.507 1.00 92.31 163 HIS A C 1
ATOM 1314 O O . HIS A 1 163 ? 4.786 -14.779 -12.941 1.00 92.31 163 HIS A O 1
ATOM 1320 N N . TYR A 1 164 ? 6.898 -14.054 -12.815 1.00 93.19 164 TYR A N 1
ATOM 1321 C CA . TYR A 1 164 ? 6.896 -13.993 -11.353 1.00 93.19 164 TYR A CA 1
ATOM 1322 C C . TYR A 1 164 ? 6.168 -12.756 -10.827 1.00 93.19 164 TYR A C 1
ATOM 1324 O O . TYR A 1 164 ? 5.462 -12.879 -9.827 1.00 93.19 164 TYR A O 1
ATOM 1332 N N . LEU A 1 165 ? 6.270 -11.610 -11.509 1.00 93.00 165 LEU A N 1
ATOM 1333 C CA . LEU A 1 165 ? 5.493 -10.416 -11.165 1.00 93.00 165 LEU A CA 1
ATOM 1334 C C . LEU A 1 165 ? 3.988 -10.697 -11.249 1.00 93.00 165 LEU A C 1
ATOM 1336 O O . LEU A 1 165 ? 3.262 -10.404 -10.303 1.00 93.00 165 LEU A O 1
ATOM 1340 N N . LEU A 1 166 ? 3.536 -11.388 -12.296 1.00 91.69 166 LEU A N 1
ATOM 1341 C CA . LEU A 1 166 ? 2.130 -11.783 -12.441 1.00 91.69 166 LEU A CA 1
ATOM 1342 C C . LEU A 1 166 ? 1.631 -12.697 -11.317 1.00 91.69 166 LEU A C 1
ATOM 1344 O O . LEU A 1 166 ? 0.473 -12.615 -10.926 1.00 91.69 166 LEU A O 1
ATOM 1348 N N . LYS A 1 167 ? 2.493 -13.565 -10.780 1.00 94.25 167 LYS A N 1
ATOM 1349 C CA . LYS A 1 167 ? 2.146 -14.420 -9.632 1.00 94.25 167 LYS A CA 1
ATOM 1350 C C . LYS A 1 167 ? 2.117 -13.673 -8.305 1.00 94.25 167 LYS A C 1
ATOM 1352 O O . LYS A 1 167 ? 1.576 -14.200 -7.337 1.00 94.25 167 LYS A O 1
ATOM 1357 N N . SER A 1 168 ? 2.787 -12.527 -8.238 1.00 88.94 168 SER A N 1
ATOM 1358 C CA . SER A 1 168 ? 2.836 -11.697 -7.037 1.00 88.94 168 SER A CA 1
ATOM 1359 C C . SER A 1 168 ? 1.631 -10.761 -6.905 1.00 88.94 168 SER A C 1
ATOM 1361 O O . SER A 1 168 ? 1.427 -10.214 -5.821 1.00 88.94 168 SER A O 1
ATOM 1363 N N . CYS A 1 169 ? 0.853 -10.599 -7.982 1.00 62.50 169 CYS A N 1
ATOM 1364 C CA . CYS A 1 169 ? -0.409 -9.864 -8.001 1.00 62.50 169 CYS A CA 1
ATOM 1365 C C . CYS A 1 169 ? -1.572 -10.666 -7.406 1.00 62.50 169 CYS A C 1
ATOM 1367 O O . CYS A 1 169 ? -1.650 -11.894 -7.642 1.00 62.50 169 CYS A O 1
#

Secondary structure (DSSP, 8-state):
----SSSSSHHHHHHHHHHHHHHHHHHHHHHHHHHHHHHH-TTS--HHHHHHHHHHHHHHHHTT----------------------GGG--THHHH---S---PPPTTSPP-SSS--S-HHHHHHHHHHH-TTS-SEEETTEE---------SSPPSSTTHHHHHHHH-

Sequence (169 aa):
MLEWCLGARRLRQIQRTACRNTLWFLSLLLTFVVLRGTIDAGKFGTPEQDFNEIRKHLIHSRGRCVEPRCVLEEVQPDSESDQSNNYATFDISKILVDDEPEEKPDPNKPYSLDPKISDCDQQRAEWLKNNPEFPNFIRPNKPRVLLVTGSSPKPCENPVGDHYLLKSC

InterPro domains:
  IPR008630 Glycosyltransferase 34 [PTHR31311] (12-168)

Organism: NCBI:txid176857

Solvent-accessible surface area (backbone atoms only — not comparable to full-atom values): 11561 Å² total; per-residue (Å²): 143,87,87,84,88,89,77,78,72,66,61,67,61,51,56,63,56,50,58,56,51,48,53,53,51,51,52,53,48,50,51,48,50,50,58,46,50,68,65,71,46,83,82,64,76,67,65,65,60,57,53,51,50,53,51,51,55,52,52,57,57,53,70,68,63,76,70,88,76,88,74,82,78,85,76,81,87,78,80,90,78,84,89,73,95,62,80,87,73,67,64,65,68,73,74,68,63,78,77,69,83,76,76,74,74,61,89,88,56,84,90,68,94,68,82,90,79,88,53,61,69,59,56,50,52,54,51,47,69,75,34,74,92,60,57,66,51,80,48,93,96,33,70,66,81,83,90,84,84,88,76,73,95,60,80,52,94,50,82,66,47,52,61,52,52,62,69,73,104

Foldseek 3Di:
DDPDDDPDPVVVVVVVVVVVVVVVVVVVVVVVCVVVVVVVVPPDDPPVVVVVVVVVVVVVVVVPPPDPDPDPDPDDDDDDDDDDDDPVPPPVVVLPCPPDPPPDPDPPDDDDPDPDDDCVVVVVVVVCVVCVVDDQAPDVVRGDDDDDDDDDPDADPDNCVVVVVVVVD

Mean predicted aligned error: 22.06 Å